Protein AF-A0A968I5N2-F1 (afdb_monomer)

Foldseek 3Di:
DDWCVVPVVVDPPPDTDDDQDDPDDFCQHPVRDHDDPVVQVVVVVVSVVVVCVVVVVCVVVDPDDDGAALVNCCVPPVQVSNPQQSDDPDPCCADCPFPHVVQQQQDDPDPLHGDFAQRYPPHGDDDCPRVVSNVVSNVCCCCPNPVVVVVVVVVVVVVVVVVD

pLDDT: mean 90.41, std 8.71, range [47.88, 97.69]

Secondary structure (DSSP, 8-state):
---TTT-GGGS-TT------------SS-TTSPPP-HHHHHHHHHHHHHHHHHH-GGGTT---------HHHHHHHH--GGG-TTSS--SGGGSGGGSS-GGGTTSB-SSTT-B--STTSTT-SSSSSHHHHHHHHHHHHHHHHSHHHHHHHHHHHHHHHHTT-

Solvent-accessible surface area (backbone atoms only — not comparable to full-atom values): 9916 Å² total; per-residue (Å²): 140,83,48,35,90,84,41,61,85,75,33,62,92,100,55,77,61,82,87,86,84,85,81,90,76,62,64,67,37,96,86,72,51,74,79,47,74,66,54,34,49,56,52,46,49,55,54,46,54,56,47,33,73,80,40,59,82,50,65,92,64,72,91,76,88,85,68,82,46,39,58,53,40,23,73,75,72,64,32,71,67,35,42,79,32,68,53,63,91,44,81,79,43,34,57,64,30,6,64,38,62,89,39,33,78,23,46,50,96,51,88,96,44,69,49,60,44,31,47,23,36,88,39,47,76,94,74,61,58,24,49,52,52,26,50,53,51,51,50,51,40,53,68,72,28,73,64,22,50,50,50,54,49,51,54,50,53,57,63,55,63,76,74,109

Mean predicted aligned error: 7.07 Å

Structure (mmCIF, N/CA/C/O backbone):
data_AF-A0A968I5N2-F1
#
_entry.id   AF-A0A968I5N2-F1
#
loop_
_atom_site.group_PDB
_atom_site.id
_atom_site.type_symbol
_atom_site.label_atom_id
_atom_site.label_alt_id
_atom_site.label_comp_id
_atom_site.label_asym_id
_atom_site.label_entity_id
_atom_site.label_seq_id
_atom_site.pdbx_PDB_ins_code
_atom_site.Cartn_x
_atom_site.Cartn_y
_atom_site.Cartn_z
_atom_site.occupancy
_atom_site.B_iso_or_equiv
_atom_site.auth_seq_id
_atom_site.auth_comp_id
_atom_site.auth_asym_id
_atom_site.auth_atom_id
_atom_site.pdbx_PDB_model_num
ATOM 1 N N . MET A 1 1 ? -10.764 -0.841 -0.919 1.00 81.56 1 MET A N 1
ATOM 2 C CA . MET A 1 1 ? -11.640 -0.680 0.260 1.00 81.56 1 MET A CA 1
ATOM 3 C C . MET A 1 1 ? -13.068 -0.655 -0.255 1.00 81.56 1 MET A C 1
ATOM 5 O O . MET A 1 1 ? -13.357 0.196 -1.087 1.00 81.56 1 MET A O 1
ATOM 9 N N . THR A 1 2 ? -13.914 -1.597 0.160 1.00 88.94 2 THR A N 1
ATOM 10 C CA . THR A 1 2 ? -15.317 -1.699 -0.289 1.00 88.94 2 THR A CA 1
ATOM 11 C C . THR A 1 2 ? -16.234 -1.492 0.910 1.00 88.94 2 THR A C 1
ATOM 13 O O . THR A 1 2 ? -15.939 -1.981 1.993 1.00 88.94 2 THR A O 1
ATOM 16 N N . PHE A 1 3 ? -17.329 -0.753 0.751 1.00 91.12 3 PHE A N 1
ATOM 17 C CA . PHE A 1 3 ? -18.220 -0.418 1.865 1.00 91.12 3 PHE A CA 1
ATOM 18 C C . PHE A 1 3 ? -19.366 -1.424 1.992 1.00 91.12 3 PHE A C 1
ATOM 20 O O . PHE A 1 3 ? -19.955 -1.813 0.985 1.00 91.12 3 PHE A O 1
ATOM 27 N N . THR A 1 4 ? -19.773 -1.743 3.226 1.00 95.62 4 THR A N 1
ATOM 28 C CA . THR A 1 4 ? -20.929 -2.631 3.501 1.00 95.62 4 THR A CA 1
ATOM 29 C C . THR A 1 4 ? -22.248 -2.147 2.904 1.00 95.62 4 THR A C 1
ATOM 31 O O . THR A 1 4 ? -23.172 -2.926 2.703 1.00 95.62 4 THR A O 1
ATOM 34 N N . LYS A 1 5 ? -22.345 -0.851 2.589 1.00 92.00 5 LYS A N 1
ATOM 35 C CA . LYS A 1 5 ? -23.498 -0.285 1.885 1.00 92.00 5 LYS A CA 1
ATOM 36 C C . LYS A 1 5 ? -23.611 -0.773 0.436 1.00 92.00 5 LYS A C 1
ATOM 38 O O . LYS A 1 5 ? -24.722 -0.825 -0.082 1.00 92.00 5 LYS A O 1
ATOM 43 N N . LEU A 1 6 ? -22.480 -1.078 -0.202 1.00 95.00 6 LEU A N 1
ATOM 44 C CA . LEU A 1 6 ? -22.408 -1.603 -1.568 1.00 95.00 6 LEU A CA 1
ATOM 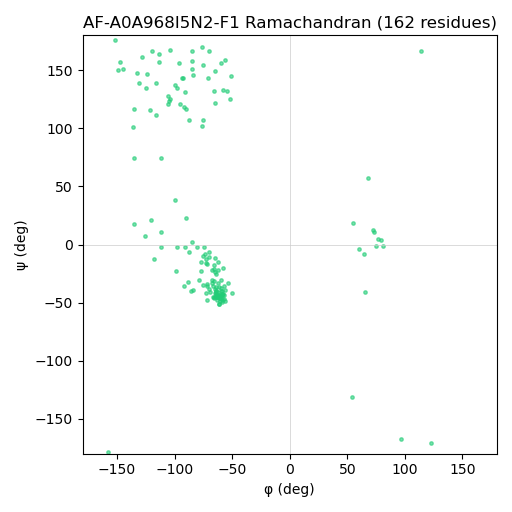45 C C . LEU A 1 6 ? -22.396 -3.133 -1.585 1.00 95.00 6 LEU A C 1
ATOM 47 O O . LEU A 1 6 ? -22.973 -3.729 -2.486 1.00 95.00 6 LEU A O 1
ATOM 51 N N . ASP A 1 7 ? -21.753 -3.748 -0.594 1.00 96.00 7 ASP A N 1
ATOM 52 C CA . ASP A 1 7 ? -21.640 -5.199 -0.471 1.00 96.00 7 ASP A CA 1
ATOM 53 C C . ASP A 1 7 ? -21.895 -5.634 0.977 1.00 96.00 7 ASP A C 1
ATOM 55 O O . ASP A 1 7 ? -21.030 -5.521 1.849 1.00 96.00 7 ASP A O 1
ATOM 59 N N . SER A 1 8 ? -23.107 -6.128 1.238 1.00 96.12 8 SER A N 1
ATOM 60 C CA . SER A 1 8 ? -23.522 -6.568 2.571 1.00 96.12 8 SER A CA 1
ATOM 61 C C . SER A 1 8 ? -22.836 -7.855 3.031 1.00 96.12 8 SER A C 1
ATOM 63 O O . SER A 1 8 ? -22.927 -8.170 4.212 1.00 96.12 8 SER A O 1
ATOM 65 N N . SER A 1 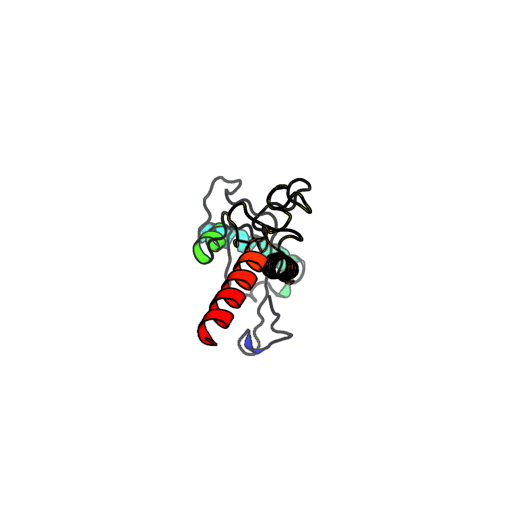9 ? -22.128 -8.580 2.156 1.00 96.25 9 SER A N 1
ATOM 66 C CA . SER A 1 9 ? -21.400 -9.797 2.543 1.00 96.25 9 SER A CA 1
ATOM 67 C C . SER A 1 9 ? -20.143 -9.512 3.374 1.00 96.25 9 SER A C 1
ATOM 69 O O . SER A 1 9 ? -19.621 -10.405 4.039 1.00 96.25 9 SER A O 1
ATOM 71 N N . LEU A 1 10 ? -19.677 -8.258 3.383 1.00 95.69 10 LEU A N 1
ATOM 72 C CA . LEU A 1 10 ? -18.457 -7.837 4.077 1.00 95.69 10 LEU A CA 1
ATOM 73 C C . LEU A 1 10 ? -18.593 -7.788 5.606 1.00 95.69 10 LEU A C 1
ATOM 75 O O . LEU A 1 10 ? -17.587 -7.640 6.300 1.00 95.69 10 LEU A O 1
ATOM 79 N N . ALA A 1 11 ? -19.812 -7.867 6.141 1.00 95.62 11 ALA A N 1
ATOM 80 C CA . ALA A 1 11 ? -20.065 -7.892 7.575 1.00 95.62 11 ALA A CA 1
ATOM 81 C C . ALA A 1 11 ? -21.309 -8.737 7.903 1.00 95.62 11 ALA A C 1
ATOM 83 O O . ALA A 1 11 ? -22.190 -8.892 7.058 1.00 95.62 11 ALA A O 1
ATOM 84 N N . PRO A 1 12 ? -21.428 -9.260 9.137 1.00 95.56 12 PRO A N 1
ATOM 85 C CA . PRO A 1 12 ? -22.663 -9.884 9.602 1.00 95.56 12 PRO A CA 1
ATOM 86 C C . PRO A 1 12 ? -23.877 -8.949 9.499 1.00 95.56 12 PRO A C 1
ATOM 88 O O . PRO A 1 12 ? -23.746 -7.722 9.507 1.00 95.56 12 PRO A O 1
ATOM 91 N N . ALA A 1 13 ? -25.081 -9.526 9.466 1.00 95.56 13 ALA A N 1
ATOM 92 C CA . ALA A 1 13 ? -26.321 -8.755 9.426 1.00 95.56 13 ALA A CA 1
ATOM 93 C C . ALA A 1 13 ? -26.399 -7.741 10.586 1.00 95.56 13 ALA A C 1
ATOM 95 O O . ALA A 1 13 ? -26.147 -8.078 11.742 1.00 95.56 13 ALA A O 1
ATOM 96 N N . GLY A 1 14 ? -26.747 -6.491 10.267 1.00 94.00 14 GLY A N 1
ATOM 97 C CA . GLY A 1 14 ? -26.827 -5.396 11.242 1.00 94.00 14 GLY A CA 1
ATOM 98 C C . GLY A 1 14 ? -25.477 -4.809 11.676 1.00 94.00 14 GLY A C 1
ATOM 99 O O . GLY A 1 14 ? -25.458 -3.949 12.555 1.00 94.00 14 GLY A O 1
ATOM 100 N N . LYS A 1 15 ? -24.356 -5.242 11.082 1.00 95.94 15 LYS A N 1
ATOM 101 C CA . LYS A 1 15 ? -23.013 -4.702 11.335 1.00 95.94 15 LYS A CA 1
ATOM 102 C C . LYS A 1 15 ? -22.462 -3.994 10.098 1.00 95.94 15 LYS A C 1
ATOM 104 O O . LYS A 1 15 ? -22.872 -4.256 8.969 1.00 95.94 15 LYS A O 1
ATOM 109 N N . HIS A 1 16 ? -21.513 -3.091 10.321 1.00 95.31 16 HIS A N 1
ATOM 110 C CA . HIS A 1 16 ? -20.882 -2.303 9.268 1.00 95.31 16 HIS A CA 1
ATOM 111 C C . HIS A 1 16 ? -19.362 -2.334 9.395 1.00 95.31 16 HIS A C 1
ATOM 113 O O . HIS A 1 16 ? -18.820 -2.209 10.489 1.00 95.31 16 HIS A O 1
ATOM 119 N N . LEU A 1 17 ? -18.683 -2.454 8.255 1.00 94.94 17 LEU A N 1
ATOM 120 C CA . LEU A 1 17 ? -17.241 -2.269 8.144 1.00 94.94 17 LEU A CA 1
ATOM 121 C C . LEU A 1 17 ? -16.935 -0.810 7.804 1.00 94.94 17 LEU A C 1
ATOM 123 O O . LEU A 1 17 ? -17.515 -0.255 6.865 1.00 94.94 17 LEU A O 1
ATOM 127 N N . ILE A 1 18 ? -16.006 -0.220 8.550 1.00 93.25 18 ILE A N 1
ATOM 128 C CA . ILE A 1 18 ? -15.516 1.144 8.358 1.00 93.25 18 ILE A CA 1
ATOM 129 C C . ILE A 1 18 ? -13.998 1.076 8.214 1.00 93.25 18 ILE A C 1
ATOM 131 O O . ILE A 1 18 ? -13.328 0.393 8.985 1.00 93.25 18 ILE A O 1
ATOM 135 N N . TYR A 1 19 ? -13.461 1.797 7.232 1.00 94.00 19 TYR A N 1
ATOM 136 C CA . TYR A 1 19 ? -12.023 1.981 7.064 1.00 94.00 19 TYR A CA 1
ATOM 137 C C . TYR A 1 19 ? -11.658 3.396 7.494 1.00 94.00 19 TYR A C 1
ATOM 139 O O . TYR A 1 19 ? -12.167 4.364 6.928 1.00 94.00 19 TYR A O 1
ATOM 147 N N . LEU A 1 20 ? -10.772 3.511 8.479 1.00 94.38 20 LEU A N 1
ATOM 148 C CA . LEU A 1 20 ? -10.149 4.773 8.858 1.00 94.38 20 LEU A CA 1
ATOM 149 C C . LEU A 1 20 ? -8.720 4.765 8.324 1.00 94.38 20 LEU A C 1
ATOM 151 O O . LEU A 1 20 ? -7.965 3.832 8.583 1.00 94.38 20 LEU A O 1
ATOM 155 N N . TRP A 1 21 ? -8.362 5.790 7.554 1.00 92.50 21 TRP A N 1
ATOM 156 C CA . TRP A 1 21 ? -7.039 5.917 6.954 1.00 92.50 21 TRP A CA 1
ATOM 157 C C . TRP A 1 21 ? -6.390 7.218 7.411 1.00 92.50 21 TRP A C 1
ATOM 159 O O . TRP A 1 21 ? -6.873 8.302 7.082 1.00 92.50 21 TRP A O 1
ATOM 169 N N . GLY A 1 22 ? -5.282 7.112 8.141 1.00 92.12 22 GLY A N 1
ATOM 170 C CA . GLY A 1 22 ? -4.411 8.246 8.431 1.00 92.12 22 GLY A CA 1
ATOM 171 C C . GLY A 1 22 ? -3.220 8.266 7.473 1.00 92.12 22 GLY A C 1
ATOM 172 O O . GLY A 1 22 ? -2.611 7.232 7.204 1.00 92.12 22 GLY A O 1
ATOM 173 N N . GLN A 1 23 ? -2.903 9.443 6.936 1.00 87.06 23 GLN A N 1
ATOM 174 C CA . GLN A 1 23 ? -1.711 9.649 6.111 1.00 87.06 23 GLN A CA 1
ATOM 175 C C . GLN A 1 23 ? -0.555 10.200 6.948 1.00 87.06 23 GLN A C 1
ATOM 177 O O . GLN A 1 23 ? -0.775 10.856 7.962 1.00 87.06 23 GLN A O 1
ATOM 182 N N . 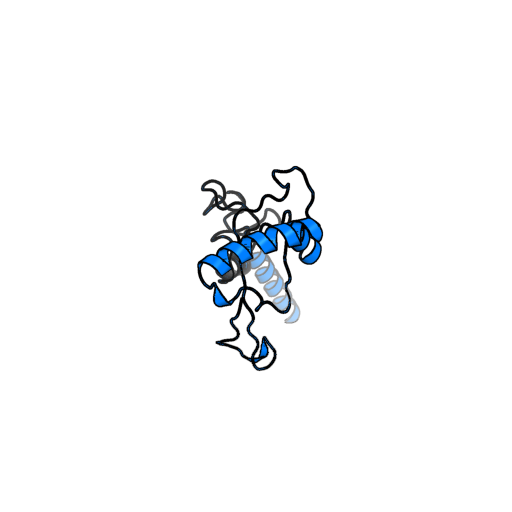TYR A 1 24 ? 0.665 9.965 6.459 1.00 87.19 24 TYR A N 1
ATOM 183 C CA . TYR A 1 24 ? 1.931 10.459 7.013 1.00 87.19 24 TYR A CA 1
ATOM 184 C C . TYR A 1 24 ? 2.319 9.870 8.375 1.00 87.19 24 TYR A C 1
ATOM 186 O O . TYR A 1 24 ? 2.583 10.590 9.335 1.00 87.19 24 TYR A O 1
ATOM 194 N N . TYR A 1 25 ? 2.425 8.541 8.435 1.00 91.38 25 TYR A N 1
ATOM 195 C CA . TYR A 1 25 ? 3.054 7.857 9.564 1.00 91.38 25 TYR A CA 1
ATOM 196 C C . TYR A 1 25 ? 4.522 7.559 9.259 1.00 91.38 25 TYR A C 1
ATOM 198 O O . TYR A 1 25 ? 4.805 6.841 8.296 1.00 91.38 25 TYR A O 1
ATOM 206 N N . PRO A 1 26 ? 5.471 8.071 10.059 1.00 91.19 26 PRO A N 1
ATOM 207 C CA . PRO A 1 26 ? 6.865 7.718 9.882 1.00 91.19 26 PRO A CA 1
ATOM 208 C C . PRO A 1 26 ? 7.089 6.264 10.318 1.00 91.19 26 PRO A C 1
ATOM 210 O O . PRO A 1 26 ? 6.502 5.778 11.289 1.00 91.19 26 PRO A O 1
ATOM 213 N N . PHE A 1 27 ? 7.962 5.556 9.601 1.00 92.62 27 PHE A N 1
ATOM 214 C CA . PHE A 1 27 ? 8.310 4.181 9.963 1.00 92.62 27 PHE A CA 1
ATOM 215 C C . PHE A 1 27 ? 9.008 4.114 11.326 1.00 92.62 27 PHE A C 1
ATOM 217 O O . PHE A 1 27 ? 8.720 3.231 12.126 1.00 92.62 27 PHE A O 1
ATOM 224 N N . VAL A 1 28 ? 9.888 5.080 11.602 1.00 92.50 28 VAL A N 1
ATOM 225 C CA . VAL A 1 28 ? 10.434 5.324 12.940 1.00 92.50 28 VAL A CA 1
ATOM 226 C C . VAL A 1 28 ? 9.540 6.353 13.613 1.00 92.50 28 VAL A C 1
ATOM 228 O O . VAL A 1 28 ? 9.411 7.473 13.118 1.00 92.50 28 VAL A O 1
ATOM 231 N N . ARG A 1 29 ? 8.903 5.979 14.721 1.00 92.38 29 ARG A N 1
ATOM 232 C CA . ARG A 1 29 ? 8.000 6.879 15.438 1.00 92.38 29 ARG A CA 1
ATOM 233 C C . ARG A 1 29 ? 8.770 8.078 15.999 1.00 92.38 29 ARG A C 1
ATOM 235 O O . ARG A 1 29 ? 9.938 7.967 16.363 1.00 92.38 29 ARG A O 1
ATOM 242 N N . SER A 1 30 ? 8.103 9.225 16.107 1.00 90.00 30 SER A N 1
ATOM 243 C CA . SER A 1 30 ? 8.701 10.454 16.654 1.00 90.00 30 SER A CA 1
ATOM 244 C C . SER A 1 30 ? 9.079 10.343 18.135 1.00 90.00 30 SER A C 1
ATOM 246 O O . SER A 1 30 ? 9.957 11.063 18.596 1.00 90.00 30 SER A O 1
ATOM 248 N N . ASP A 1 31 ? 8.441 9.427 18.865 1.00 92.19 31 ASP A N 1
ATOM 249 C CA . ASP A 1 31 ? 8.754 9.081 20.254 1.00 92.19 31 ASP A CA 1
ATOM 250 C C . ASP A 1 31 ? 9.880 8.033 20.379 1.00 92.19 31 ASP A C 1
ATOM 252 O O . ASP A 1 31 ? 10.209 7.610 21.485 1.00 92.19 31 ASP A O 1
ATOM 256 N N . GLY A 1 32 ? 10.469 7.602 19.258 1.00 92.75 32 GLY A N 1
ATOM 257 C CA . GLY A 1 32 ? 11.546 6.613 19.206 1.00 92.75 32 GLY A CA 1
ATOM 258 C C . GLY A 1 32 ? 11.107 5.164 19.435 1.00 92.75 32 GLY A C 1
ATOM 259 O O . GLY A 1 32 ? 11.950 4.270 19.361 1.00 92.75 32 GLY A O 1
ATOM 260 N N . ARG A 1 33 ? 9.817 4.899 19.689 1.00 93.25 33 ARG A N 1
ATOM 261 C CA . ARG A 1 33 ? 9.304 3.533 19.863 1.00 93.25 33 ARG A CA 1
ATOM 262 C C . ARG A 1 33 ? 9.190 2.808 18.522 1.00 93.25 33 ARG A C 1
ATOM 264 O O . ARG A 1 33 ? 9.043 3.419 17.460 1.00 93.25 33 ARG A O 1
ATOM 271 N N . VAL A 1 34 ? 9.249 1.483 18.579 1.00 92.88 34 VAL A N 1
ATOM 272 C CA . VAL A 1 34 ? 8.971 0.614 17.430 1.00 92.88 34 VAL A CA 1
ATOM 273 C C . VAL A 1 34 ? 7.466 0.379 17.352 1.00 92.88 34 VAL A C 1
ATOM 275 O O . VAL A 1 34 ? 6.776 0.438 18.364 1.00 92.88 34 VAL A O 1
ATOM 278 N N . TRP A 1 35 ? 6.957 0.150 16.146 1.00 96.31 35 TRP A N 1
ATOM 279 C CA . TRP A 1 35 ? 5.585 -0.306 15.962 1.00 96.31 35 TRP A CA 1
ATOM 280 C C . TRP A 1 35 ? 5.401 -1.714 16.537 1.00 96.31 35 TRP A C 1
ATOM 282 O O . TRP A 1 35 ? 6.190 -2.615 16.269 1.00 96.31 35 TRP A O 1
ATOM 292 N N . ASP A 1 36 ? 4.346 -1.892 17.308 1.00 94.62 36 ASP A N 1
ATOM 293 C CA . ASP A 1 36 ? 3.928 -3.127 17.960 1.00 94.62 36 ASP A CA 1
ATOM 294 C C . ASP A 1 36 ? 2.424 -3.044 18.268 1.00 94.62 36 ASP A C 1
ATOM 296 O O . ASP A 1 36 ? 1.769 -2.053 17.934 1.00 94.62 36 ASP A O 1
ATOM 300 N N . ALA A 1 37 ? 1.865 -4.077 18.900 1.00 94.06 37 ALA A N 1
ATOM 301 C CA . ALA A 1 37 ? 0.435 -4.132 19.191 1.00 94.06 37 ALA A CA 1
ATOM 302 C C . ALA A 1 37 ? -0.043 -2.960 20.073 1.00 94.06 37 ALA A C 1
ATOM 304 O O . ALA A 1 37 ? -1.125 -2.422 19.844 1.00 94.06 37 ALA A O 1
ATOM 305 N N . ASP A 1 38 ? 0.760 -2.529 21.049 1.00 94.88 38 ASP A N 1
ATOM 306 C CA . ASP A 1 38 ? 0.383 -1.453 21.969 1.00 94.88 38 ASP A CA 1
ATOM 307 C C . ASP A 1 38 ? 0.385 -0.096 21.255 1.00 94.88 38 ASP A C 1
ATOM 309 O O . ASP A 1 38 ? -0.595 0.651 21.308 1.00 94.88 38 ASP A O 1
ATOM 313 N N . THR A 1 39 ? 1.445 0.208 20.506 1.00 95.56 39 THR A N 1
ATOM 314 C CA . THR A 1 39 ? 1.531 1.450 19.723 1.00 95.56 39 THR A CA 1
ATOM 315 C C . THR A 1 39 ? 0.501 1.499 18.589 1.00 95.56 39 THR A C 1
ATOM 317 O O . THR A 1 39 ? -0.009 2.573 18.265 1.00 95.56 39 THR A O 1
ATOM 320 N N . GLU A 1 40 ? 0.132 0.358 18.008 1.00 95.06 40 GLU A N 1
ATOM 321 C CA . GLU A 1 40 ? -0.976 0.237 17.055 1.00 95.06 40 GLU A CA 1
ATOM 322 C C . GLU A 1 40 ? -2.336 0.539 17.693 1.00 95.06 40 GLU A C 1
ATOM 324 O O . GLU A 1 40 ? -3.167 1.234 17.097 1.00 95.06 40 GLU A O 1
ATOM 329 N N . LEU A 1 41 ? -2.578 0.057 18.913 1.00 94.69 41 LEU A N 1
ATOM 330 C CA . LEU A 1 41 ? -3.793 0.377 19.661 1.00 94.69 41 LEU A CA 1
ATOM 331 C C . LEU A 1 41 ? -3.861 1.871 20.000 1.00 94.69 41 LEU A C 1
ATOM 333 O O . LEU A 1 41 ? -4.910 2.490 19.799 1.00 94.69 41 LEU A O 1
ATOM 337 N N . GLU A 1 42 ? -2.749 2.459 20.448 1.00 95.00 42 GLU A N 1
ATOM 338 C CA . GLU A 1 42 ? -2.644 3.892 20.743 1.00 95.00 42 GLU A CA 1
ATOM 339 C C . GLU A 1 42 ? -2.960 4.760 19.514 1.00 95.00 42 GLU A C 1
ATOM 341 O O . GLU A 1 42 ? -3.761 5.693 19.602 1.00 95.00 42 GLU A O 1
ATOM 346 N N . GLU A 1 43 ? -2.356 4.478 18.353 1.00 94.50 43 GLU A N 1
ATOM 347 C CA . GLU A 1 43 ? -2.623 5.259 17.136 1.00 94.50 43 GLU A CA 1
ATOM 348 C C . GLU A 1 43 ? -4.032 5.024 16.584 1.00 94.50 43 GLU A C 1
ATOM 350 O O . GLU A 1 43 ? -4.686 5.974 16.148 1.00 94.50 43 GLU A O 1
ATOM 355 N N . GLY A 1 44 ? -4.534 3.786 16.644 1.00 94.88 44 GLY A N 1
ATOM 356 C CA . GLY A 1 44 ? -5.910 3.471 16.262 1.00 94.88 44 GLY A CA 1
ATOM 357 C C . GLY A 1 44 ? -6.925 4.268 17.084 1.00 94.88 44 GLY A C 1
ATOM 358 O O . GLY A 1 44 ? -7.855 4.849 16.525 1.00 94.88 44 GLY A O 1
ATOM 359 N N . ALA A 1 45 ? -6.700 4.394 18.397 1.00 95.25 45 ALA A N 1
ATOM 360 C CA . ALA A 1 45 ? -7.538 5.212 19.270 1.00 95.25 45 ALA A CA 1
ATOM 361 C C . ALA A 1 45 ? -7.534 6.699 18.868 1.00 95.25 45 ALA A C 1
ATOM 363 O O . ALA A 1 45 ? -8.579 7.345 18.907 1.00 95.25 45 ALA A O 1
ATOM 364 N N . LYS A 1 46 ? -6.403 7.251 18.405 1.00 95.12 46 LYS A N 1
ATOM 365 C CA . LYS A 1 46 ? -6.355 8.641 17.909 1.00 95.12 46 LYS A CA 1
ATOM 366 C C . LYS A 1 46 ? -7.213 8.837 16.658 1.00 95.12 46 LYS A C 1
ATOM 368 O O . LYS A 1 46 ? -7.910 9.846 16.556 1.00 95.12 46 LYS A O 1
ATOM 373 N N . LEU A 1 47 ? -7.186 7.887 15.719 1.00 95.88 47 LEU A N 1
ATOM 374 C CA . LEU A 1 47 ? -8.040 7.928 14.523 1.00 95.88 47 LEU A CA 1
ATOM 375 C C . LEU A 1 47 ? -9.526 7.804 14.885 1.00 95.88 47 LEU A C 1
ATOM 377 O O . LEU A 1 47 ? -10.363 8.504 14.314 1.00 95.88 47 LEU A O 1
ATOM 381 N N . GLU A 1 48 ? -9.858 6.965 15.864 1.00 96.00 48 GLU A N 1
ATOM 382 C CA . GLU A 1 48 ? -11.220 6.845 16.388 1.00 96.00 48 GLU A CA 1
ATOM 383 C C . GLU A 1 48 ? -11.709 8.132 17.057 1.00 96.00 48 GLU A C 1
ATOM 385 O O . GLU A 1 48 ? -12.844 8.534 16.832 1.00 96.00 48 GLU A O 1
ATOM 390 N N . GLU A 1 49 ? -10.868 8.839 17.814 1.00 97.00 49 GLU A N 1
ATOM 391 C CA . GLU A 1 49 ? -11.254 10.133 18.392 1.00 97.00 49 GLU A CA 1
ATOM 392 C C . GLU A 1 49 ? -11.571 11.184 17.315 1.00 97.00 49 GLU A C 1
ATOM 394 O O . GLU A 1 49 ? -12.485 11.998 17.483 1.00 97.00 49 GLU A O 1
ATOM 399 N N . VAL A 1 50 ? -10.886 11.137 16.166 1.00 96.38 50 VAL A N 1
ATOM 400 C CA . VAL A 1 50 ? -11.266 11.948 14.998 1.00 96.38 50 VAL A CA 1
ATOM 401 C C . VAL A 1 50 ? -12.622 11.500 14.452 1.00 96.38 50 VAL A C 1
ATOM 403 O O . VAL A 1 50 ? -13.476 12.353 14.211 1.00 96.38 50 VAL A O 1
ATOM 406 N N . LEU A 1 51 ? -12.866 10.193 14.308 1.00 96.44 51 LEU A N 1
ATOM 407 C CA . LEU A 1 51 ? -14.174 9.667 13.902 1.00 96.44 51 LEU A CA 1
ATOM 408 C C . LEU A 1 51 ? -15.287 10.150 14.844 1.00 96.44 51 LEU A C 1
ATOM 410 O O . LEU A 1 51 ? -16.294 10.670 14.370 1.00 96.44 51 LEU A O 1
ATOM 414 N N . TYR A 1 52 ? -15.108 10.041 16.162 1.00 97.62 52 TYR A N 1
ATOM 415 C CA . TYR A 1 52 ? -16.120 10.418 17.153 1.00 97.62 52 TYR A CA 1
ATOM 416 C C . TYR A 1 52 ? -16.444 11.911 17.144 1.00 97.62 52 TYR A C 1
ATOM 418 O O . TYR A 1 52 ? -17.553 12.293 17.508 1.00 97.62 52 TYR A O 1
ATOM 426 N N . ARG A 1 53 ? -15.522 12.766 16.689 1.00 97.69 53 ARG A N 1
ATOM 427 C CA . ARG A 1 53 ? -15.809 14.192 16.487 1.00 97.69 53 ARG A CA 1
ATOM 428 C C . ARG A 1 53 ? -16.875 14.421 15.413 1.00 97.69 53 ARG A C 1
ATOM 430 O O . ARG A 1 53 ? -17.680 15.335 15.554 1.00 97.69 53 ARG A O 1
ATOM 437 N N . TYR A 1 54 ? -16.875 13.608 14.357 1.00 97.25 54 TYR A N 1
ATOM 438 C CA . TYR A 1 54 ? -17.800 13.739 13.224 1.00 97.25 54 TYR A CA 1
ATOM 439 C C . TYR A 1 54 ? -19.001 12.788 13.305 1.00 97.25 54 TYR A C 1
ATOM 441 O O . TYR A 1 54 ? -20.046 13.076 12.728 1.00 97.25 54 TYR A O 1
ATOM 449 N N . ALA A 1 55 ? -18.876 11.684 14.040 1.00 96.75 55 ALA A N 1
ATOM 450 C CA . ALA A 1 55 ? -19.933 10.708 14.284 1.00 96.75 55 ALA A CA 1
ATOM 451 C C . ALA A 1 55 ? -19.961 10.305 15.774 1.00 96.75 55 ALA A C 1
ATOM 453 O O . ALA A 1 55 ? -19.524 9.208 16.130 1.00 96.75 55 ALA A O 1
ATOM 454 N N . PRO A 1 56 ? -20.462 11.172 16.677 1.00 96.88 56 PRO A N 1
ATOM 455 C CA . PRO A 1 56 ? -20.406 10.938 18.125 1.00 96.88 56 PRO A CA 1
ATOM 456 C C . PRO A 1 56 ? -21.126 9.666 18.581 1.00 96.88 56 PRO A C 1
ATOM 458 O O . PRO A 1 56 ? -20.710 9.018 19.539 1.00 96.88 56 PRO A O 1
ATOM 461 N N . ASN A 1 57 ? -22.179 9.275 17.860 1.00 95.69 57 ASN A N 1
ATOM 462 C CA . ASN A 1 57 ? -22.941 8.049 18.090 1.00 95.69 57 ASN A CA 1
ATOM 463 C C . ASN A 1 57 ? -22.127 6.763 17.856 1.00 95.69 57 ASN A C 1
ATOM 465 O O . ASN A 1 57 ? -22.594 5.687 18.211 1.00 95.69 57 ASN A O 1
ATOM 469 N N . MET A 1 58 ? -20.933 6.857 17.262 1.00 95.75 58 MET A N 1
ATOM 470 C CA . MET A 1 58 ? -20.030 5.716 17.100 1.00 95.75 58 MET A CA 1
ATOM 471 C C . MET A 1 58 ? -19.291 5.355 18.393 1.00 95.75 58 MET A C 1
ATOM 473 O O . MET A 1 58 ? -18.717 4.268 18.481 1.00 95.75 58 MET A O 1
ATOM 477 N N . ARG A 1 59 ? -19.286 6.232 19.407 1.00 95.81 59 ARG A N 1
ATOM 478 C CA . ARG A 1 59 ? -18.620 5.940 20.679 1.00 95.81 59 ARG A CA 1
ATOM 479 C C . ARG A 1 59 ? -19.319 4.762 21.366 1.00 95.81 59 ARG A C 1
ATOM 481 O O . ARG A 1 59 ? -20.516 4.809 21.624 1.00 95.81 59 ARG A O 1
ATOM 488 N N . GLY A 1 60 ? -18.561 3.701 21.642 1.00 93.69 60 GLY A N 1
ATOM 489 C CA . GLY A 1 60 ? -19.091 2.449 22.197 1.00 93.69 60 GLY A CA 1
ATOM 490 C C . GLY A 1 60 ? -19.777 1.527 21.180 1.00 93.69 60 GLY A C 1
ATOM 491 O O . GLY A 1 60 ? -20.281 0.482 21.575 1.00 93.69 60 GLY A O 1
ATOM 492 N N . ALA A 1 61 ? -19.784 1.875 19.887 1.00 94.88 61 ALA A N 1
ATOM 493 C CA . ALA A 1 61 ? -20.402 1.073 18.825 1.00 94.88 61 ALA A CA 1
ATOM 494 C C . ALA A 1 61 ? -19.403 0.191 18.045 1.00 94.88 61 ALA A C 1
ATOM 496 O O . ALA A 1 61 ? -19.804 -0.531 17.134 1.00 94.88 61 ALA A O 1
ATOM 497 N N . ILE A 1 62 ? -18.104 0.267 18.358 1.00 94.56 62 ILE A N 1
ATOM 498 C CA . ILE A 1 62 ? -17.052 -0.515 17.695 1.00 94.56 62 ILE A CA 1
ATOM 499 C C . ILE A 1 62 ? -16.901 -1.863 18.409 1.00 94.56 62 ILE A C 1
ATOM 501 O O . ILE A 1 62 ? -16.349 -1.918 19.505 1.00 94.56 62 ILE A O 1
ATOM 505 N N . ASP A 1 63 ? -17.365 -2.947 17.781 1.00 94.56 63 ASP A N 1
ATOM 506 C CA . ASP A 1 63 ? -17.256 -4.304 18.344 1.00 94.56 63 ASP A CA 1
ATOM 507 C C . ASP A 1 63 ? -15.836 -4.884 18.237 1.00 94.56 63 ASP A C 1
ATOM 509 O O . ASP A 1 63 ? -15.397 -5.646 19.095 1.00 94.56 63 ASP A O 1
ATOM 513 N N . ALA A 1 64 ? -15.128 -4.562 17.153 1.00 93.44 64 ALA A N 1
ATOM 514 C CA . ALA A 1 64 ? -13.805 -5.090 16.851 1.00 93.44 64 ALA A CA 1
ATOM 515 C C . ALA A 1 64 ? -12.984 -4.067 16.065 1.00 93.44 64 ALA A C 1
ATOM 517 O O . ALA A 1 64 ? -13.525 -3.282 15.284 1.00 93.44 64 ALA A O 1
ATOM 518 N N . ARG A 1 65 ? -11.663 -4.112 16.254 1.00 92.50 65 ARG A N 1
ATOM 519 C CA . ARG A 1 65 ? -10.699 -3.260 15.557 1.00 92.50 65 ARG A CA 1
ATOM 520 C C . ARG A 1 65 ? -9.539 -4.085 15.019 1.00 92.50 65 ARG A C 1
ATOM 522 O O . ARG A 1 65 ? -9.121 -5.057 15.643 1.00 92.50 65 ARG A O 1
ATOM 529 N N . PHE A 1 66 ? -9.006 -3.647 13.889 1.00 93.06 66 PHE A N 1
ATOM 530 C CA . PHE A 1 66 ? -7.726 -4.092 13.361 1.00 93.06 66 PHE A CA 1
ATOM 531 C C . PHE A 1 66 ? -6.970 -2.847 12.897 1.00 93.06 66 PHE A C 1
ATOM 533 O O . PHE A 1 66 ? -7.436 -2.145 11.997 1.00 93.06 66 PHE A O 1
ATOM 540 N N . THR A 1 67 ? -5.836 -2.564 13.534 1.00 94.81 67 THR A N 1
ATOM 541 C CA . THR A 1 67 ? -4.941 -1.480 13.127 1.00 94.81 67 THR A CA 1
ATOM 542 C C . THR A 1 67 ? -3.798 -2.072 12.317 1.0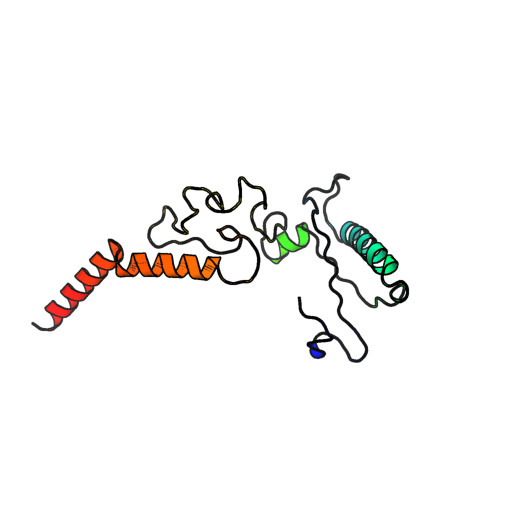0 94.81 67 THR A C 1
ATOM 544 O O . THR A 1 67 ? -3.249 -3.104 12.682 1.00 94.81 67 THR A O 1
ATOM 547 N N . GLN A 1 68 ? -3.435 -1.409 11.224 1.00 93.94 68 GLN A N 1
ATOM 548 C CA . GLN A 1 68 ? -2.305 -1.785 10.385 1.00 93.94 68 GLN A CA 1
ATOM 549 C C . GLN A 1 68 ? -1.252 -0.673 10.424 1.00 93.94 68 GLN A C 1
ATOM 551 O O . GLN A 1 68 ? -1.487 0.420 9.909 1.00 93.94 68 GLN A O 1
ATOM 556 N N . SER A 1 69 ? -0.100 -0.950 11.041 1.00 95.50 69 SER A N 1
ATOM 557 C CA . SER A 1 69 ? 1.043 -0.031 11.087 1.00 95.50 69 SER A CA 1
ATOM 558 C C . SER A 1 69 ? 1.939 -0.134 9.842 1.00 95.50 69 SER A C 1
ATOM 560 O O . SER A 1 69 ? 1.876 -1.118 9.098 1.00 95.50 69 SER A O 1
ATOM 562 N N . PRO A 1 70 ? 2.858 0.830 9.625 1.00 95.31 70 PRO A N 1
ATOM 563 C CA . PRO A 1 70 ? 3.916 0.693 8.624 1.00 95.31 70 PRO A CA 1
ATOM 564 C C . PRO A 1 70 ? 4.757 -0.588 8.772 1.00 95.31 70 PRO A C 1
ATOM 566 O O . PRO A 1 70 ? 5.197 -1.151 7.767 1.00 95.31 70 PRO A O 1
ATOM 569 N N . LEU A 1 71 ? 4.972 -1.071 10.004 1.00 95.50 71 LEU A N 1
ATOM 570 C CA . LEU A 1 71 ? 5.687 -2.325 10.251 1.00 95.50 71 LEU A CA 1
ATOM 571 C C . LEU A 1 71 ? 4.844 -3.550 9.874 1.00 95.50 71 LEU A C 1
ATOM 573 O O . LEU A 1 71 ? 5.377 -4.457 9.235 1.00 95.50 71 LEU A O 1
ATOM 577 N N . ASP A 1 72 ? 3.546 -3.558 10.197 1.00 94.75 72 ASP A N 1
ATOM 578 C CA . ASP A 1 72 ? 2.616 -4.618 9.775 1.00 94.75 72 ASP A CA 1
ATOM 579 C C . ASP A 1 72 ? 2.596 -4.755 8.247 1.00 94.75 72 ASP A C 1
ATOM 581 O O . ASP A 1 72 ? 2.770 -5.849 7.706 1.00 94.75 72 ASP A O 1
ATOM 585 N N . ILE A 1 73 ? 2.488 -3.626 7.537 1.00 94.94 73 ILE A N 1
ATOM 586 C CA . ILE A 1 73 ? 2.515 -3.585 6.070 1.00 94.94 73 ILE A CA 1
ATOM 587 C C . ILE A 1 73 ? 3.825 -4.182 5.533 1.00 94.94 73 ILE A C 1
ATOM 589 O O . ILE A 1 73 ? 3.802 -5.024 4.629 1.00 94.94 73 ILE A O 1
ATOM 593 N N . GLN A 1 74 ? 4.970 -3.780 6.093 1.00 95.56 74 GLN A N 1
ATOM 594 C CA . GLN A 1 74 ? 6.266 -4.312 5.675 1.00 95.56 74 GLN A CA 1
ATOM 595 C C . GLN A 1 74 ? 6.360 -5.824 5.890 1.00 95.56 74 GLN A C 1
ATOM 597 O O . GLN A 1 74 ? 6.790 -6.540 4.987 1.00 95.56 74 GLN A O 1
ATOM 602 N N . ASN A 1 75 ? 5.948 -6.314 7.056 1.00 95.38 75 ASN A N 1
ATOM 603 C CA . ASN A 1 75 ? 6.093 -7.721 7.414 1.00 95.38 75 ASN A CA 1
ATOM 604 C C . ASN A 1 75 ? 5.131 -8.628 6.638 1.00 95.38 75 ASN A C 1
ATOM 606 O O . ASN A 1 75 ? 5.496 -9.749 6.291 1.00 95.38 75 ASN A O 1
ATOM 610 N N . AR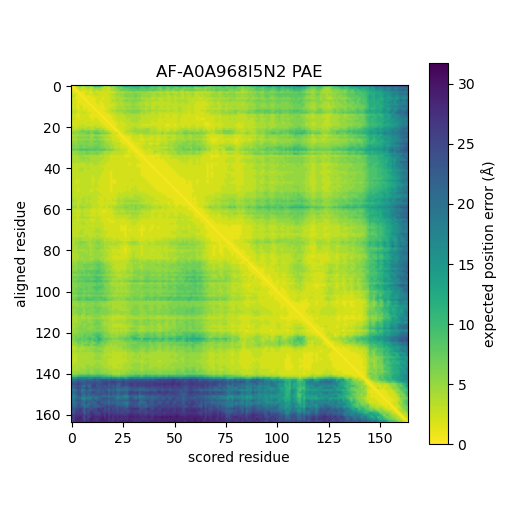G A 1 76 ? 3.910 -8.162 6.348 1.00 94.19 76 ARG A N 1
ATOM 611 C CA . ARG A 1 76 ? 2.878 -8.993 5.709 1.00 94.19 76 ARG A CA 1
ATOM 612 C C . ARG A 1 76 ? 2.990 -9.056 4.200 1.00 94.19 76 ARG A C 1
ATOM 614 O O . ARG A 1 76 ? 2.727 -10.108 3.626 1.00 94.19 76 ARG A O 1
ATOM 621 N N . ILE A 1 77 ? 3.322 -7.938 3.558 1.00 93.50 77 ILE A N 1
ATOM 622 C CA . ILE A 1 77 ? 3.315 -7.842 2.090 1.00 93.50 77 ILE A CA 1
ATOM 623 C C . ILE A 1 77 ? 4.641 -7.351 1.502 1.00 93.50 77 ILE A C 1
ATOM 625 O O . ILE A 1 77 ? 4.727 -7.116 0.301 1.00 93.50 77 ILE A O 1
ATOM 629 N N . GLY A 1 78 ? 5.688 -7.213 2.320 1.00 93.56 78 GLY A N 1
ATOM 630 C CA . GLY A 1 78 ? 7.039 -6.906 1.845 1.00 93.56 78 GLY A CA 1
ATOM 631 C C . GLY A 1 78 ? 7.236 -5.465 1.374 1.00 93.56 78 GLY A C 1
ATOM 632 O O . GLY A 1 78 ? 8.263 -5.153 0.772 1.00 93.56 78 GLY A O 1
ATOM 633 N N . LEU A 1 79 ? 6.282 -4.565 1.633 1.00 92.94 79 LEU A N 1
ATOM 634 C CA . LEU A 1 79 ? 6.433 -3.156 1.279 1.00 92.94 79 LEU A CA 1
ATOM 635 C C . LEU A 1 79 ? 7.379 -2.477 2.261 1.00 92.94 79 LEU A C 1
ATOM 637 O O . LEU A 1 79 ? 7.031 -2.208 3.412 1.00 92.94 79 LEU A O 1
ATOM 641 N N . ARG A 1 80 ? 8.589 -2.183 1.788 1.00 92.25 80 ARG A N 1
ATOM 642 C CA . ARG A 1 80 ? 9.629 -1.550 2.593 1.00 92.25 80 ARG A CA 1
ATOM 643 C C . ARG A 1 80 ? 9.094 -0.283 3.267 1.00 92.25 80 ARG A C 1
ATOM 645 O O . ARG A 1 80 ? 8.583 0.621 2.609 1.00 92.25 80 ARG A O 1
ATOM 652 N N . GLN A 1 81 ? 9.232 -0.235 4.586 1.00 93.44 81 GLN A N 1
ATOM 653 C CA . GLN A 1 81 ? 8.771 0.842 5.458 1.00 93.44 81 GLN A CA 1
ATOM 654 C C . GLN A 1 81 ? 7.274 1.185 5.347 1.00 93.44 81 GLN A C 1
ATOM 656 O O . GLN A 1 81 ? 6.860 2.265 5.759 1.00 93.44 81 GLN A O 1
ATOM 661 N N . GLY A 1 82 ? 6.458 0.284 4.799 1.00 93.25 82 GLY A N 1
ATOM 662 C CA . GLY A 1 82 ? 5.017 0.472 4.666 1.00 93.25 82 GLY A CA 1
ATOM 663 C C . GLY A 1 82 ? 4.586 1.489 3.604 1.00 93.25 82 GLY A C 1
ATOM 664 O O . GLY A 1 82 ? 3.419 1.874 3.579 1.00 93.25 82 GLY A O 1
ATOM 665 N N . ASN A 1 83 ? 5.486 1.937 2.718 1.00 91.88 83 ASN A N 1
ATOM 666 C CA . ASN A 1 83 ? 5.135 2.926 1.699 1.00 91.88 83 ASN A CA 1
ATOM 667 C C . ASN A 1 83 ? 4.334 2.281 0.552 1.00 91.88 83 ASN A C 1
ATOM 669 O O . ASN A 1 83 ? 4.894 1.659 -0.352 1.00 91.88 83 ASN A O 1
ATOM 673 N N . VAL A 1 84 ? 3.013 2.484 0.558 1.00 91.00 84 VAL A N 1
ATOM 674 C CA . VAL A 1 84 ? 2.084 1.980 -0.475 1.00 91.00 84 VAL A CA 1
ATOM 675 C C . VAL A 1 84 ? 2.289 2.604 -1.856 1.00 91.00 84 VAL A C 1
ATOM 677 O O . VAL A 1 84 ? 1.860 2.038 -2.859 1.00 91.00 84 VAL A O 1
ATOM 680 N N . MET A 1 85 ? 2.974 3.744 -1.927 1.00 91.50 85 MET A N 1
ATOM 681 C CA . MET A 1 85 ? 3.377 4.363 -3.187 1.00 91.50 85 MET A CA 1
ATOM 682 C C . MET A 1 85 ? 4.730 3.823 -3.673 1.00 91.50 85 MET A C 1
ATOM 684 O O . MET A 1 85 ? 5.124 4.122 -4.793 1.00 91.50 85 MET A O 1
ATOM 688 N N . HIS A 1 86 ? 5.428 2.999 -2.882 1.00 90.88 86 HIS A N 1
ATOM 689 C CA . HIS A 1 86 ? 6.799 2.491 -3.059 1.00 90.88 86 HIS A CA 1
ATOM 690 C C . HIS A 1 86 ? 7.908 3.555 -2.992 1.00 90.88 86 HIS A C 1
ATOM 692 O O . HIS A 1 86 ? 8.956 3.298 -2.408 1.00 90.88 86 HIS A O 1
ATOM 698 N N . LEU A 1 87 ? 7.686 4.729 -3.584 1.00 90.31 87 LEU A N 1
ATOM 699 C CA . LEU A 1 87 ? 8.566 5.901 -3.536 1.00 90.31 87 LEU A CA 1
ATOM 700 C C . LEU A 1 87 ? 7.763 7.125 -3.097 1.00 90.31 87 LEU A C 1
ATOM 702 O O . LEU A 1 87 ? 6.532 7.129 -3.224 1.00 90.31 87 LEU A O 1
ATOM 706 N N . GLU A 1 88 ? 8.455 8.159 -2.634 1.00 89.25 88 GLU A N 1
ATOM 707 C CA . GLU A 1 88 ? 7.848 9.408 -2.181 1.00 89.25 88 GLU A CA 1
ATOM 708 C C . GLU A 1 88 ? 7.051 10.080 -3.306 1.00 89.25 88 GLU A C 1
ATOM 710 O O . GLU A 1 88 ? 7.279 9.840 -4.496 1.00 89.25 88 GLU A O 1
ATOM 715 N N . MET A 1 89 ? 6.086 10.916 -2.932 1.00 88.69 89 MET A N 1
ATOM 716 C CA . MET A 1 89 ? 5.307 11.726 -3.873 1.00 88.69 89 MET A CA 1
ATOM 717 C C . MET A 1 89 ? 5.839 13.167 -3.918 1.00 88.69 89 MET A C 1
ATOM 719 O O . MET A 1 89 ? 5.072 14.125 -3.988 1.00 88.69 89 MET A O 1
ATOM 723 N N . SER A 1 90 ? 7.163 13.318 -3.847 1.00 90.88 90 SER A N 1
ATOM 724 C CA . SER A 1 90 ? 7.864 14.589 -4.014 1.00 90.88 90 SER A CA 1
ATOM 725 C C . SER A 1 90 ? 8.121 14.876 -5.496 1.00 90.88 90 SER A C 1
ATOM 727 O O . SER A 1 90 ? 8.143 13.968 -6.328 1.00 90.88 90 SER A O 1
ATOM 729 N N . LEU A 1 91 ? 8.326 16.147 -5.854 1.00 89.56 91 LEU A N 1
ATOM 730 C CA . LEU A 1 91 ? 8.516 16.554 -7.254 1.00 89.56 91 LEU A CA 1
ATOM 731 C C . LEU A 1 91 ? 9.696 15.838 -7.930 1.00 89.56 91 LEU A C 1
ATOM 733 O O . LEU A 1 91 ? 9.608 15.497 -9.107 1.00 89.56 91 LEU A O 1
ATOM 737 N N . ASP A 1 92 ? 10.763 15.572 -7.181 1.00 91.62 92 ASP A N 1
ATOM 738 C CA . ASP A 1 92 ? 11.960 14.855 -7.623 1.00 91.62 92 ASP A CA 1
ATOM 739 C C . ASP A 1 92 ? 11.767 13.331 -7.746 1.00 91.62 92 ASP A C 1
ATOM 741 O O . ASP A 1 92 ? 12.614 12.660 -8.327 1.00 91.62 92 ASP A O 1
ATOM 745 N N . GLN A 1 93 ? 10.643 12.783 -7.269 1.00 91.75 93 GLN A N 1
ATOM 746 C CA . GLN A 1 93 ? 10.281 11.360 -7.377 1.00 91.75 93 GLN A CA 1
ATOM 747 C C . GLN A 1 93 ? 8.964 11.139 -8.140 1.00 91.75 93 GLN A C 1
ATOM 749 O O . GLN A 1 93 ? 8.315 10.093 -8.021 1.00 91.75 93 GLN A O 1
ATOM 754 N N . MET A 1 94 ? 8.558 12.111 -8.956 1.00 91.69 94 MET A N 1
ATOM 755 C CA . MET A 1 94 ? 7.337 12.063 -9.759 1.00 91.69 94 MET A CA 1
ATOM 756 C C . MET A 1 94 ? 7.621 12.160 -11.261 1.00 91.69 94 MET A C 1
ATOM 758 O O . MET A 1 94 ? 8.712 12.503 -11.709 1.00 91.69 94 MET A O 1
ATOM 762 N N . PHE A 1 95 ? 6.601 11.847 -12.064 1.00 90.50 95 PHE A N 1
ATOM 763 C CA . PHE A 1 95 ? 6.664 11.926 -13.526 1.00 90.50 95 PHE A CA 1
ATOM 764 C C . PHE A 1 95 ? 7.836 11.129 -14.116 1.00 90.50 95 PHE A C 1
ATOM 766 O O . PHE A 1 95 ? 8.024 9.963 -13.774 1.00 90.50 95 PHE A O 1
ATOM 773 N N . THR A 1 96 ? 8.610 11.746 -15.005 1.00 91.12 96 THR A N 1
ATOM 774 C CA . THR A 1 96 ? 9.77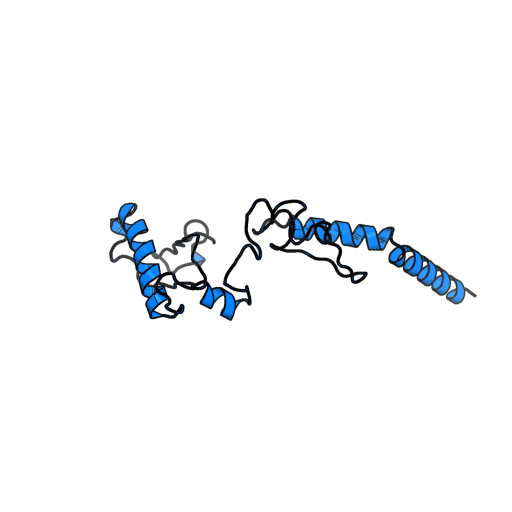7 11.151 -15.661 1.00 91.12 96 THR A CA 1
ATOM 775 C C . THR A 1 96 ? 10.954 10.944 -14.711 1.00 91.12 96 THR A C 1
ATOM 777 O O . THR A 1 96 ? 11.943 10.347 -15.110 1.00 91.12 96 THR A O 1
ATOM 780 N N . LEU A 1 97 ? 10.878 11.423 -13.467 1.00 93.44 97 LEU A N 1
ATOM 781 C CA . LEU A 1 97 ? 11.896 11.186 -12.444 1.00 93.44 97 LEU A CA 1
ATOM 782 C C . LEU A 1 97 ? 11.596 9.924 -11.614 1.00 93.44 97 LEU A C 1
ATOM 784 O O . LEU A 1 97 ? 12.390 9.547 -10.762 1.00 93.44 97 LEU A O 1
ATOM 788 N N . ARG A 1 98 ? 10.472 9.237 -11.880 1.00 94.00 98 ARG A N 1
ATOM 789 C CA . ARG A 1 98 ? 10.026 8.042 -11.150 1.00 94.00 98 ARG A CA 1
ATOM 790 C C . ARG A 1 98 ? 10.250 6.749 -11.961 1.00 94.00 98 ARG A C 1
ATOM 792 O O . ARG A 1 98 ? 9.665 6.629 -13.040 1.00 94.00 98 ARG A O 1
ATOM 799 N N . PRO A 1 99 ? 10.979 5.732 -11.455 1.00 92.88 99 PRO A N 1
ATOM 800 C CA . PRO A 1 99 ? 11.697 5.690 -10.172 1.00 92.88 99 PRO A CA 1
ATOM 801 C C . PRO A 1 99 ? 13.045 6.420 -10.194 1.00 92.88 99 PRO A C 1
ATOM 803 O O . PRO A 1 99 ? 13.493 6.916 -9.170 1.00 92.88 99 PRO A O 1
ATOM 806 N N . LEU A 1 100 ? 13.680 6.435 -11.362 1.00 93.19 100 LEU A N 1
ATOM 807 C CA . LEU A 1 100 ? 14.889 7.168 -11.710 1.00 93.19 100 LEU A CA 1
ATOM 808 C C . LEU A 1 100 ? 14.727 7.596 -13.175 1.00 93.19 100 LEU A C 1
ATOM 810 O O . LEU A 1 100 ? 14.056 6.869 -13.924 1.00 93.19 100 LEU A O 1
ATOM 814 N N . PRO A 1 101 ? 15.330 8.710 -13.621 1.00 92.75 101 PRO A N 1
ATOM 815 C CA . PRO A 1 101 ? 15.241 9.155 -15.012 1.00 92.75 101 PRO A CA 1
ATOM 816 C C . PRO A 1 101 ? 15.569 8.056 -16.032 1.00 92.75 101 PRO A C 1
ATOM 818 O O . PRO A 1 101 ? 14.833 7.872 -17.003 1.00 92.75 101 PRO A O 1
ATOM 821 N N . GLU A 1 102 ? 16.602 7.257 -15.764 1.00 92.94 102 GLU A N 1
ATOM 822 C CA . GLU A 1 102 ? 17.101 6.174 -16.621 1.00 92.94 102 GLU A CA 1
ATOM 823 C C . GLU A 1 102 ? 16.122 4.996 -16.739 1.00 92.94 102 GLU A C 1
ATOM 825 O O . GLU A 1 102 ? 16.178 4.229 -17.698 1.00 92.94 102 GLU A O 1
ATOM 830 N N . LEU A 1 103 ? 15.218 4.850 -15.768 1.00 94.06 103 LEU A N 1
ATOM 831 C CA . LEU A 1 103 ? 14.263 3.743 -15.648 1.00 94.06 103 LEU A CA 1
ATOM 832 C C . LEU A 1 103 ? 12.806 4.185 -15.865 1.00 94.06 103 LEU A C 1
ATOM 834 O O . LEU A 1 103 ? 11.884 3.368 -15.835 1.00 94.06 103 LEU A O 1
ATOM 838 N N . SER A 1 104 ? 12.586 5.480 -16.089 1.00 92.94 104 SER A N 1
ATOM 839 C CA . SER A 1 104 ? 11.261 6.101 -16.198 1.00 92.94 104 SER A CA 1
ATOM 840 C C . SER A 1 104 ? 10.458 5.638 -17.417 1.00 92.94 104 SER A C 1
ATOM 842 O O . SER A 1 104 ? 9.229 5.692 -17.422 1.00 92.94 104 SER A O 1
ATOM 844 N N . ALA A 1 105 ? 11.147 5.112 -18.432 1.00 93.75 105 ALA A N 1
ATOM 845 C CA . ALA A 1 105 ? 10.562 4.558 -19.649 1.00 93.75 105 ALA A CA 1
ATOM 846 C C . ALA A 1 105 ? 10.258 3.049 -19.549 1.00 93.75 105 ALA A C 1
ATOM 848 O O . ALA A 1 105 ? 10.204 2.370 -20.575 1.00 93.75 105 ALA A O 1
ATOM 849 N N . TYR A 1 106 ? 10.088 2.514 -18.333 1.00 95.25 106 TYR A N 1
ATOM 850 C CA . TYR A 1 106 ? 9.733 1.118 -18.022 1.00 95.25 106 TYR A CA 1
ATOM 851 C C . TYR A 1 106 ? 10.769 0.052 -18.413 1.00 95.25 106 TYR A C 1
ATOM 853 O O . TYR A 1 106 ? 10.611 -1.105 -18.036 1.00 95.25 106 TYR A O 1
ATOM 861 N N . ARG A 1 107 ? 11.831 0.395 -19.146 1.00 94.75 107 ARG A N 1
ATOM 862 C CA . ARG A 1 107 ? 12.921 -0.527 -19.497 1.00 94.75 107 ARG A CA 1
ATOM 863 C C . ARG A 1 107 ? 13.945 -0.603 -18.375 1.00 94.75 107 ARG A C 1
ATOM 865 O O . ARG A 1 107 ? 14.231 0.398 -17.724 1.00 94.75 107 ARG A O 1
ATOM 872 N N . THR A 1 108 ? 14.528 -1.782 -18.190 1.00 95.38 108 THR A N 1
ATOM 873 C CA . THR A 1 108 ? 15.710 -1.956 -17.339 1.00 95.38 108 THR A CA 1
ATOM 874 C C . THR A 1 108 ? 16.973 -2.115 -18.191 1.00 95.38 108 THR A C 1
ATOM 876 O O . THR A 1 108 ? 16.873 -2.372 -19.393 1.00 95.38 108 THR A O 1
ATOM 879 N N . PRO A 1 109 ? 18.173 -2.030 -17.586 1.00 93.88 109 PRO A N 1
ATOM 880 C CA . PRO A 1 109 ? 19.420 -2.386 -18.262 1.00 93.88 109 PRO A CA 1
ATOM 881 C C . PRO A 1 109 ? 19.502 -3.860 -18.686 1.00 93.88 109 PRO A C 1
ATOM 883 O O . PRO A 1 109 ? 20.370 -4.212 -19.481 1.00 93.88 109 PRO A O 1
ATOM 886 N N . ILE A 1 110 ? 18.630 -4.729 -18.159 1.00 94.62 110 ILE A N 1
ATOM 887 C CA . ILE A 1 110 ? 18.565 -6.145 -18.521 1.00 94.62 110 ILE A CA 1
ATOM 888 C C . ILE A 1 110 ? 17.582 -6.298 -19.693 1.00 94.62 110 ILE A C 1
ATOM 890 O O . ILE A 1 110 ? 16.386 -6.033 -19.528 1.00 94.62 110 ILE A O 1
ATOM 894 N N . PRO A 1 111 ? 18.037 -6.739 -20.881 1.00 90.44 111 PRO A N 1
ATOM 895 C CA . PRO A 1 111 ? 17.158 -6.905 -22.032 1.00 90.44 111 PRO A CA 1
ATOM 896 C C . PRO A 1 111 ? 16.001 -7.867 -21.742 1.00 90.44 111 PRO A C 1
ATOM 898 O O . PRO A 1 111 ? 16.204 -8.955 -21.208 1.00 90.44 111 PRO A O 1
ATOM 901 N N . GLY A 1 112 ? 14.784 -7.467 -22.116 1.00 91.06 112 GLY A N 1
ATOM 902 C CA . GLY A 1 112 ? 13.571 -8.258 -21.891 1.00 91.06 112 GLY A CA 1
ATOM 903 C C . GLY A 1 112 ? 12.977 -8.148 -20.482 1.00 91.06 112 GLY A C 1
ATOM 904 O O . GLY A 1 112 ? 11.926 -8.735 -20.236 1.00 91.06 112 GLY A O 1
ATOM 905 N N . LEU A 1 113 ? 13.594 -7.379 -19.576 1.00 95.25 113 LEU A N 1
ATOM 906 C CA . LEU A 1 113 ? 13.058 -7.094 -18.246 1.00 95.25 113 LEU A CA 1
ATOM 907 C C . LEU A 1 113 ? 12.524 -5.655 -18.167 1.00 95.25 113 LEU A C 1
ATOM 909 O O . LEU A 1 113 ? 13.238 -4.691 -18.464 1.00 95.25 113 LEU A O 1
ATOM 913 N N . TYR A 1 114 ? 11.278 -5.523 -17.706 1.00 95.94 114 TYR A N 1
ATOM 914 C CA . TYR A 1 114 ? 10.543 -4.259 -17.623 1.00 95.94 114 TYR A CA 1
ATOM 915 C C . TYR A 1 114 ? 10.056 -3.988 -16.198 1.00 95.94 114 TYR A C 1
ATOM 917 O O . TYR A 1 114 ? 9.700 -4.908 -15.462 1.00 95.94 114 TYR A O 1
ATOM 925 N N . LEU A 1 115 ? 10.013 -2.713 -15.822 1.00 95.12 115 LEU A N 1
ATOM 926 C CA . LEU A 1 115 ? 9.478 -2.239 -14.549 1.00 95.12 115 LEU A CA 1
ATOM 927 C C . LEU A 1 115 ? 8.006 -1.876 -14.688 1.00 95.12 115 LEU A C 1
ATOM 929 O O . LEU A 1 115 ? 7.585 -1.303 -15.690 1.00 95.12 115 LEU A O 1
ATOM 933 N N . CYS A 1 116 ? 7.233 -2.159 -13.646 1.00 93.94 116 CYS A N 1
ATOM 934 C CA . CYS A 1 116 ? 5.854 -1.711 -13.514 1.00 93.94 116 CYS A CA 1
ATOM 935 C C . CYS A 1 116 ? 5.476 -1.565 -12.033 1.00 93.94 116 CYS A C 1
ATOM 937 O O . CYS A 1 116 ? 6.252 -1.901 -11.137 1.00 93.94 116 CYS A O 1
ATOM 939 N N . GLY A 1 117 ? 4.265 -1.075 -11.783 1.00 92.50 117 GLY A N 1
ATOM 940 C CA . GLY A 1 117 ? 3.704 -0.893 -10.450 1.00 92.50 117 GLY A CA 1
ATOM 941 C C . GLY A 1 117 ? 3.862 0.530 -9.917 1.00 92.50 117 GLY A C 1
ATOM 942 O O . GLY A 1 117 ? 4.202 1.460 -10.648 1.00 92.50 117 GLY A O 1
ATOM 943 N N . ALA A 1 118 ? 3.603 0.698 -8.619 1.00 92.50 118 ALA A N 1
ATOM 944 C CA . ALA A 1 118 ? 3.554 2.004 -7.956 1.00 92.50 118 ALA A CA 1
ATOM 945 C C . ALA A 1 118 ? 4.889 2.779 -7.985 1.00 92.50 118 ALA A C 1
ATOM 947 O O . ALA A 1 118 ? 4.905 4.009 -7.884 1.00 92.50 118 ALA A O 1
ATOM 948 N N . SER A 1 119 ? 6.008 2.072 -8.177 1.00 91.69 119 SER A N 1
ATOM 949 C CA . SER A 1 119 ? 7.349 2.654 -8.315 1.00 91.69 119 SER A CA 1
ATOM 950 C C . SER A 1 119 ? 7.602 3.342 -9.655 1.00 91.69 119 SER A C 1
ATOM 952 O O . SER A 1 119 ? 8.655 3.942 -9.803 1.00 91.69 119 SER A O 1
ATOM 954 N N . THR A 1 120 ? 6.715 3.244 -10.645 1.00 94.19 120 THR A N 1
ATOM 955 C CA . THR A 1 120 ? 6.901 3.895 -11.953 1.00 94.19 120 THR A CA 1
ATOM 956 C C . THR A 1 120 ? 5.856 4.981 -12.159 1.00 94.19 120 THR A C 1
ATOM 958 O O . THR A 1 120 ? 4.825 4.996 -11.486 1.00 94.19 120 THR A O 1
ATOM 961 N N . HIS A 1 121 ? 6.071 5.870 -13.130 1.00 92.06 121 HIS A N 1
ATOM 962 C CA . HIS A 1 121 ? 5.000 6.738 -13.622 1.00 92.06 121 HIS A CA 1
ATOM 963 C C . HIS A 1 121 ? 3.755 5.899 -13.993 1.00 92.06 121 HIS A C 1
ATOM 965 O O . HIS A 1 121 ? 3.911 4.763 -14.458 1.00 92.06 121 HIS A O 1
ATOM 971 N N . PRO A 1 122 ? 2.519 6.394 -13.790 1.00 89.94 122 PRO A N 1
ATOM 972 C CA . PRO A 1 122 ? 2.101 7.662 -13.158 1.00 89.94 122 PRO A CA 1
ATOM 973 C C . PRO A 1 122 ? 2.194 7.763 -11.630 1.00 89.94 122 PRO A C 1
ATOM 975 O O . PRO A 1 122 ? 1.945 8.835 -11.087 1.00 89.94 122 PRO A O 1
ATOM 978 N N . GLY A 1 123 ? 2.599 6.702 -10.940 1.00 88.50 123 GLY A N 1
ATOM 979 C CA . GLY A 1 123 ? 2.709 6.655 -9.486 1.00 88.50 123 GLY A CA 1
ATOM 980 C C . GLY A 1 123 ? 1.869 5.533 -8.888 1.00 88.50 123 GLY A C 1
ATOM 981 O O . GLY A 1 123 ? 1.356 4.665 -9.598 1.00 88.50 123 GLY A O 1
ATOM 982 N N . GLY A 1 124 ? 1.754 5.542 -7.562 1.00 84.88 124 GLY A N 1
ATOM 983 C CA . GLY A 1 124 ? 0.967 4.551 -6.834 1.00 84.88 124 GLY A CA 1
ATOM 984 C C . GLY A 1 124 ? -0.544 4.691 -7.022 1.00 84.88 124 GLY A C 1
ATOM 985 O O . GLY A 1 124 ? -1.049 5.696 -7.520 1.00 84.88 124 GLY A O 1
ATOM 986 N N . GLY A 1 125 ? -1.262 3.647 -6.613 1.00 85.00 125 GLY A N 1
ATOM 987 C CA . GLY A 1 125 ? -2.699 3.487 -6.830 1.00 85.00 125 GLY A CA 1
ATOM 988 C C . GLY A 1 125 ? -3.027 2.314 -7.755 1.00 85.00 125 GLY A C 1
ATOM 989 O O . GLY A 1 125 ? -2.163 1.751 -8.427 1.00 85.00 125 GLY A O 1
ATOM 990 N N . VAL A 1 126 ? -4.303 1.928 -7.784 1.00 86.94 126 VAL A N 1
ATOM 991 C CA . VAL A 1 126 ? -4.781 0.734 -8.502 1.00 86.94 126 VAL A CA 1
ATOM 992 C C . VAL A 1 126 ? -5.654 1.153 -9.684 1.00 86.94 126 VAL A C 1
ATOM 994 O O . VAL A 1 126 ? -6.875 1.065 -9.639 1.00 86.94 126 VAL A O 1
ATOM 997 N N . PHE A 1 127 ? -5.020 1.655 -10.743 1.00 90.19 127 PHE A N 1
ATOM 998 C CA . PHE A 1 127 ? -5.710 2.124 -11.958 1.00 90.19 127 PHE A CA 1
ATOM 999 C C . PHE A 1 127 ? -5.046 1.647 -13.259 1.00 90.19 127 PHE A C 1
ATOM 1001 O O . PHE A 1 127 ? -5.280 2.197 -14.332 1.00 90.19 127 PHE A O 1
ATOM 1008 N N . ALA A 1 128 ? -4.201 0.615 -13.162 1.00 93.00 128 ALA A N 1
ATOM 1009 C CA . ALA A 1 128 ? -3.588 -0.130 -14.269 1.00 93.00 128 ALA A CA 1
ATOM 1010 C C . ALA A 1 12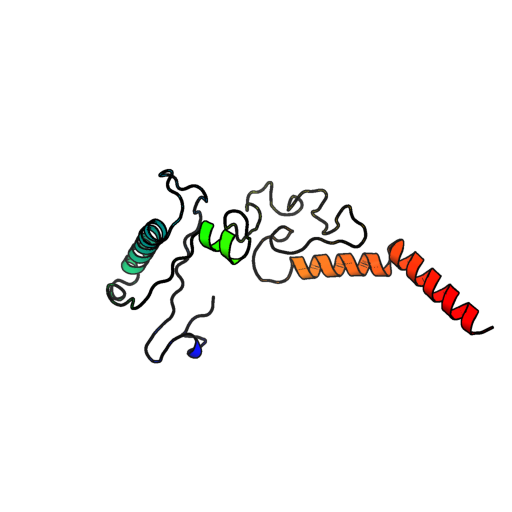8 ? -2.690 0.654 -15.255 1.00 93.00 128 ALA A C 1
ATOM 1012 O O . ALA A 1 128 ? -2.071 0.035 -16.118 1.00 93.00 128 ALA A O 1
ATOM 1013 N N . ALA A 1 129 ? -2.549 1.977 -15.134 1.00 93.44 129 ALA A N 1
ATOM 1014 C CA . ALA A 1 129 ? -1.825 2.793 -16.113 1.00 93.44 129 ALA A CA 1
ATOM 1015 C C . ALA A 1 129 ? -0.336 2.430 -16.255 1.00 93.44 129 ALA A C 1
ATOM 1017 O O . ALA A 1 129 ? 0.159 2.323 -17.380 1.00 93.44 129 ALA A O 1
ATOM 1018 N N . SER A 1 130 ? 0.365 2.198 -15.138 1.00 94.19 130 SER A N 1
ATOM 1019 C CA . SER A 1 130 ? 1.765 1.745 -15.153 1.00 94.19 130 SER A CA 1
ATOM 1020 C C . SER A 1 130 ? 1.892 0.382 -15.846 1.00 94.19 130 SER A C 1
ATOM 1022 O O . SER A 1 130 ? 2.651 0.242 -16.803 1.00 94.19 130 SER A O 1
ATOM 1024 N N . GLY A 1 131 ? 1.076 -0.598 -15.437 1.00 95.50 131 GLY A N 1
ATOM 1025 C CA . GLY A 1 131 ? 1.075 -1.936 -16.035 1.00 95.50 131 GLY A CA 1
ATOM 1026 C C . GLY A 1 131 ? 0.778 -1.911 -17.537 1.00 95.50 131 GLY A C 1
ATOM 1027 O O . GLY A 1 131 ? 1.491 -2.539 -18.316 1.00 95.50 131 GLY A O 1
ATOM 1028 N N . ARG A 1 132 ? -0.207 -1.112 -17.967 1.00 96.00 132 ARG A N 1
ATOM 1029 C CA . ARG A 1 132 ? -0.513 -0.896 -19.390 1.00 96.00 132 ARG A CA 1
ATOM 1030 C C . ARG A 1 132 ? 0.689 -0.330 -20.150 1.00 96.00 132 ARG A C 1
ATOM 1032 O O . ARG A 1 132 ? 0.995 -0.797 -21.243 1.00 96.00 132 ARG A O 1
ATOM 1039 N N . SER A 1 133 ? 1.352 0.680 -19.597 1.00 95.38 133 SER A N 1
ATOM 1040 C CA . SER A 1 133 ? 2.474 1.357 -20.260 1.00 95.38 133 SER A CA 1
ATOM 1041 C C . SER A 1 133 ? 3.708 0.459 -20.361 1.00 95.38 133 SER A C 1
ATOM 1043 O O . SER A 1 133 ? 4.327 0.389 -21.424 1.00 95.38 133 SER A O 1
ATOM 1045 N N . ALA A 1 134 ? 4.010 -0.301 -19.306 1.00 96.25 134 ALA A N 1
ATOM 1046 C CA . ALA A 1 134 ? 5.059 -1.314 -19.322 1.00 96.25 134 ALA A CA 1
ATOM 1047 C C . ALA A 1 134 ? 4.773 -2.403 -20.370 1.00 96.25 134 ALA A C 1
ATOM 1049 O O . ALA A 1 134 ? 5.650 -2.737 -21.163 1.00 96.25 134 ALA A O 1
ATOM 1050 N N . ALA A 1 135 ? 3.530 -2.895 -20.446 1.00 96.56 135 ALA A N 1
ATOM 1051 C CA . ALA A 1 135 ? 3.135 -3.909 -21.423 1.00 96.56 135 ALA A CA 1
ATOM 1052 C C . ALA A 1 135 ? 3.269 -3.417 -22.875 1.00 96.56 135 ALA A C 1
ATOM 1054 O O . ALA A 1 135 ? 3.832 -4.120 -23.709 1.00 96.56 135 ALA A O 1
ATOM 1055 N N . LEU A 1 136 ? 2.810 -2.197 -23.181 1.00 95.94 136 LEU A N 1
ATOM 1056 C CA . LEU A 1 136 ? 2.991 -1.587 -24.507 1.00 95.94 136 LEU A CA 1
ATOM 1057 C C . LEU A 1 136 ? 4.473 -1.437 -24.868 1.00 95.94 136 LEU A C 1
ATOM 1059 O O . LEU A 1 136 ? 4.866 -1.696 -26.003 1.00 95.94 136 LEU A O 1
ATOM 1063 N N . THR A 1 137 ? 5.295 -1.059 -23.888 1.00 95.06 137 THR A N 1
ATOM 1064 C CA . THR A 1 137 ? 6.746 -0.931 -24.057 1.00 95.06 137 THR A CA 1
ATOM 1065 C C . THR A 1 137 ? 7.386 -2.281 -24.386 1.00 95.06 137 THR A C 1
ATOM 1067 O O . THR A 1 137 ? 8.179 -2.373 -25.323 1.00 95.06 137 THR A O 1
ATOM 1070 N N . ALA A 1 138 ? 6.993 -3.339 -23.674 1.00 95.25 138 ALA A N 1
ATOM 1071 C CA . ALA A 1 138 ? 7.458 -4.694 -23.939 1.00 95.25 138 ALA A CA 1
ATOM 1072 C C . ALA A 1 138 ? 7.023 -5.204 -25.322 1.00 95.25 138 ALA A C 1
ATOM 1074 O O . ALA A 1 138 ? 7.845 -5.731 -26.068 1.00 95.25 138 ALA A O 1
ATOM 1075 N N . MET A 1 139 ? 5.757 -5.006 -25.704 1.00 94.56 139 MET A N 1
ATOM 1076 C CA . MET A 1 139 ? 5.253 -5.418 -27.022 1.00 94.56 139 MET A CA 1
ATOM 1077 C C . MET A 1 139 ? 5.995 -4.717 -28.162 1.00 94.56 139 MET A C 1
ATOM 1079 O O . MET A 1 139 ? 6.418 -5.375 -29.110 1.00 94.56 139 MET A O 1
ATOM 1083 N N . HIS A 1 140 ? 6.238 -3.411 -28.037 1.00 92.06 140 HIS A N 1
ATOM 1084 C CA . HIS A 1 140 ? 7.002 -2.658 -29.030 1.00 92.06 140 HIS A CA 1
ATOM 1085 C C . HIS A 1 140 ? 8.408 -3.246 -29.254 1.00 92.06 140 HIS A C 1
ATOM 1087 O O . HIS A 1 140 ? 8.853 -3.405 -30.393 1.00 92.06 140 HIS A O 1
ATOM 1093 N N . ASP A 1 141 ? 9.111 -3.615 -28.183 1.00 91.38 141 ASP A N 1
ATOM 1094 C CA . ASP A 1 141 ? 10.456 -4.190 -28.284 1.00 91.38 141 ASP A CA 1
ATOM 1095 C C . ASP A 1 141 ? 10.446 -5.621 -28.842 1.00 91.38 141 ASP A C 1
ATOM 1097 O O . ASP A 1 141 ? 11.354 -6.004 -29.586 1.00 91.38 141 ASP A O 1
ATOM 1101 N N . LEU A 1 142 ? 9.407 -6.403 -28.538 1.00 87.31 142 LEU A N 1
ATOM 1102 C CA . LEU A 1 142 ? 9.202 -7.735 -29.112 1.00 87.31 142 LEU A CA 1
ATOM 1103 C C . LEU A 1 142 ? 8.892 -7.683 -30.613 1.00 87.31 142 LEU A C 1
ATOM 1105 O O . LEU A 1 142 ? 9.280 -8.588 -31.354 1.00 87.31 142 LEU A O 1
ATOM 1109 N N . GLU A 1 143 ? 8.200 -6.645 -31.077 1.00 82.19 143 GLU A N 1
ATOM 1110 C CA . GLU A 1 143 ? 7.801 -6.507 -32.478 1.00 82.19 143 GLU A CA 1
ATOM 1111 C C . GLU A 1 143 ? 8.880 -5.855 -33.351 1.00 82.19 143 GLU A C 1
ATOM 1113 O O . GLU A 1 143 ? 9.084 -6.301 -34.491 1.00 82.19 143 GLU A O 1
ATOM 1118 N N . GLY A 1 144 ? 9.565 -4.832 -32.822 1.00 72.62 144 GLY A N 1
ATOM 1119 C CA . GLY A 1 144 ? 10.488 -3.961 -33.561 1.00 72.62 144 GLY A CA 1
ATOM 1120 C C . GLY A 1 144 ? 11.951 -3.969 -33.096 1.00 72.62 144 GLY A C 1
ATOM 1121 O O . GLY A 1 144 ? 12.819 -3.472 -33.822 1.00 72.62 144 GLY A O 1
ATOM 1122 N N . GLY A 1 145 ? 12.257 -4.535 -31.925 1.00 68.88 145 GLY A N 1
ATOM 1123 C CA . GLY A 1 145 ? 13.604 -4.555 -31.349 1.00 68.88 145 GLY A CA 1
ATOM 1124 C C . GLY A 1 145 ? 14.551 -5.567 -32.001 1.00 68.88 145 GLY A C 1
ATOM 1125 O O . GLY A 1 145 ? 14.141 -6.430 -32.778 1.00 68.88 145 GLY A O 1
ATOM 1126 N N . LEU A 1 146 ? 15.844 -5.485 -31.662 1.00 65.75 146 LEU A N 1
ATOM 1127 C CA . LEU A 1 146 ? 16.872 -6.411 -32.161 1.00 65.75 146 LEU A CA 1
ATOM 1128 C C . LEU A 1 146 ? 16.518 -7.872 -31.839 1.00 65.75 146 LEU A C 1
ATOM 1130 O O . LEU A 1 146 ? 16.680 -8.742 -32.686 1.00 65.75 146 LEU A O 1
ATOM 1134 N N . TYR A 1 147 ? 15.960 -8.112 -30.647 1.00 67.31 147 TYR A N 1
ATOM 1135 C CA . TYR A 1 147 ? 15.443 -9.416 -30.231 1.00 67.31 147 TYR A CA 1
ATOM 1136 C C . TYR A 1 147 ? 14.265 -9.872 -31.098 1.00 67.31 147 TYR A C 1
ATOM 1138 O O . TYR A 1 147 ? 14.275 -10.989 -31.603 1.00 67.31 147 TYR A O 1
ATOM 1146 N N . GLY A 1 148 ? 13.283 -8.998 -31.341 1.00 70.19 148 GLY A N 1
ATOM 1147 C CA . GLY A 1 148 ? 12.154 -9.290 -32.227 1.00 70.19 148 GLY A CA 1
ATOM 1148 C C . GLY A 1 148 ? 12.591 -9.627 -33.653 1.00 70.19 148 GLY A C 1
ATOM 1149 O O . GLY A 1 148 ? 12.107 -10.589 -34.247 1.00 70.19 148 GLY A O 1
ATOM 1150 N N . LYS A 1 149 ? 13.563 -8.876 -34.183 1.00 72.69 149 LYS A N 1
ATOM 1151 C CA . LYS A 1 149 ? 14.160 -9.111 -35.505 1.00 72.69 149 LYS A CA 1
ATOM 1152 C C . LYS A 1 149 ? 14.954 -10.417 -35.549 1.00 72.69 149 LYS A C 1
ATOM 1154 O O . LYS A 1 149 ? 14.767 -11.194 -36.480 1.00 72.69 149 LYS A O 1
ATOM 1159 N N . ALA A 1 150 ? 15.784 -10.687 -34.541 1.00 74.06 150 ALA A N 1
ATOM 1160 C CA . ALA A 1 150 ? 16.555 -11.923 -34.435 1.00 74.06 150 ALA A CA 1
ATOM 1161 C C . ALA A 1 150 ? 15.647 -13.154 -34.284 1.00 74.06 150 ALA A C 1
ATOM 1163 O O . ALA A 1 150 ? 15.854 -14.147 -34.973 1.00 74.06 150 ALA A O 1
ATOM 1164 N N . ARG A 1 151 ? 14.597 -13.073 -33.456 1.00 75.19 151 ARG A N 1
ATOM 1165 C CA . ARG A 1 151 ? 13.593 -14.134 -33.292 1.00 75.19 151 ARG A CA 1
ATOM 1166 C C . ARG A 1 151 ? 12.863 -14.420 -34.601 1.00 75.19 151 ARG A C 1
ATOM 1168 O O . ARG A 1 151 ? 12.837 -15.567 -35.029 1.00 75.19 151 ARG A O 1
ATOM 1175 N N . LYS A 1 152 ? 12.339 -13.386 -35.272 1.00 77.06 152 LYS A N 1
ATOM 1176 C CA . LYS A 1 152 ? 11.671 -13.528 -36.580 1.00 77.06 152 LYS A CA 1
ATOM 1177 C C . LYS A 1 152 ? 12.601 -14.131 -37.638 1.00 77.06 152 LYS A C 1
ATOM 1179 O O . LYS A 1 152 ? 12.165 -14.961 -38.429 1.00 77.06 152 LYS A O 1
ATOM 1184 N N . TRP A 1 153 ? 13.876 -13.738 -37.647 1.00 76.94 153 TRP A N 1
ATOM 1185 C CA . TRP A 1 153 ? 14.878 -14.309 -38.550 1.00 76.94 153 TRP A CA 1
ATOM 1186 C C . TRP A 1 153 ? 15.146 -15.793 -38.253 1.00 76.94 153 TRP A C 1
ATOM 1188 O O . TRP A 1 153 ? 15.119 -16.606 -39.175 1.00 76.94 153 TRP A O 1
ATOM 1198 N N . LEU A 1 154 ? 15.330 -16.163 -36.979 1.00 81.00 154 LEU A N 1
ATOM 1199 C CA . LEU A 1 154 ? 15.535 -17.553 -36.547 1.00 81.00 154 LEU A CA 1
ATOM 1200 C C . LEU A 1 154 ? 14.324 -18.445 -36.863 1.00 81.00 154 LEU A C 1
ATOM 1202 O O . LEU A 1 154 ? 14.489 -19.539 -37.399 1.00 81.00 154 LEU A O 1
ATOM 1206 N N . GLU A 1 155 ? 13.109 -17.974 -36.581 1.00 82.31 155 GLU A N 1
ATOM 1207 C CA . GLU A 1 155 ? 11.861 -18.680 -36.908 1.00 82.31 155 GLU A CA 1
ATOM 1208 C C . GLU A 1 155 ? 11.706 -18.870 -38.427 1.00 82.31 155 GLU A C 1
ATOM 1210 O O . GLU A 1 155 ? 11.347 -19.955 -38.892 1.00 82.31 155 GLU A O 1
ATOM 1215 N N . GLY A 1 156 ? 12.058 -17.848 -39.216 1.00 83.25 156 GLY A N 1
ATOM 1216 C CA . GLY A 1 156 ? 12.107 -17.929 -40.676 1.00 83.25 156 GLY A CA 1
ATOM 1217 C C . GLY A 1 156 ? 13.094 -18.989 -41.175 1.00 83.25 156 GLY A C 1
ATOM 1218 O O . GLY A 1 156 ? 12.714 -19.838 -41.983 1.00 83.25 156 GLY A O 1
ATOM 1219 N N . ALA A 1 157 ? 14.321 -18.993 -40.647 1.00 80.00 157 ALA A N 1
ATOM 1220 C CA . ALA A 1 157 ? 15.367 -19.947 -41.012 1.00 80.00 157 ALA A CA 1
ATOM 1221 C C . ALA A 1 157 ? 14.962 -21.403 -40.708 1.00 80.00 157 ALA A C 1
ATOM 1223 O O . ALA A 1 157 ? 15.064 -22.264 -41.583 1.00 80.00 157 ALA A O 1
ATOM 1224 N N . LEU A 1 158 ? 14.410 -21.673 -39.521 1.00 75.75 158 LEU A N 1
ATOM 1225 C CA . LEU A 1 158 ? 13.956 -23.013 -39.121 1.00 75.75 158 LEU A CA 1
ATOM 1226 C C . LEU A 1 158 ? 12.750 -23.507 -39.941 1.00 75.75 158 LEU A C 1
ATOM 1228 O O . LEU A 1 158 ? 12.667 -24.683 -40.284 1.00 75.75 158 LEU A O 1
ATOM 1232 N N . SER A 1 159 ? 11.833 -22.614 -40.324 1.00 73.75 159 SER A N 1
ATOM 1233 C CA . SER A 1 159 ? 10.689 -22.970 -41.181 1.00 73.75 159 SER A CA 1
ATOM 1234 C C . SER A 1 159 ? 11.070 -23.252 -42.644 1.00 73.75 159 SER A C 1
ATOM 1236 O O . SER A 1 159 ? 10.268 -23.804 -43.405 1.00 73.75 159 SER A O 1
ATOM 1238 N N . SER A 1 160 ? 12.263 -22.820 -43.065 1.00 63.81 160 SER A N 1
ATOM 1239 C CA . SER A 1 160 ? 12.785 -23.032 -44.417 1.00 63.81 160 SER A CA 1
ATOM 1240 C C . SER A 1 160 ? 13.548 -24.353 -44.549 1.00 63.81 160 SER A C 1
ATOM 1242 O O . SER A 1 160 ? 13.446 -24.993 -45.590 1.00 63.81 160 SER A O 1
ATOM 1244 N N . SER A 1 161 ? 14.217 -24.822 -43.486 1.00 59.47 161 SER A N 1
ATOM 1245 C CA . SER A 1 161 ? 14.925 -26.111 -43.492 1.00 59.47 161 SER A CA 1
ATOM 1246 C C . SER A 1 161 ? 14.001 -27.325 -43.351 1.00 59.47 161 SER A C 1
ATOM 1248 O O . SER A 1 161 ? 14.366 -28.409 -43.782 1.00 59.47 161 SER A O 1
ATOM 1250 N N . ALA A 1 162 ? 12.795 -27.158 -42.798 1.00 57.94 162 ALA A N 1
ATOM 1251 C CA . ALA A 1 162 ? 11.797 -28.229 -42.668 1.00 57.94 162 ALA A CA 1
ATOM 1252 C C . ALA A 1 162 ? 10.979 -28.498 -43.953 1.00 57.94 162 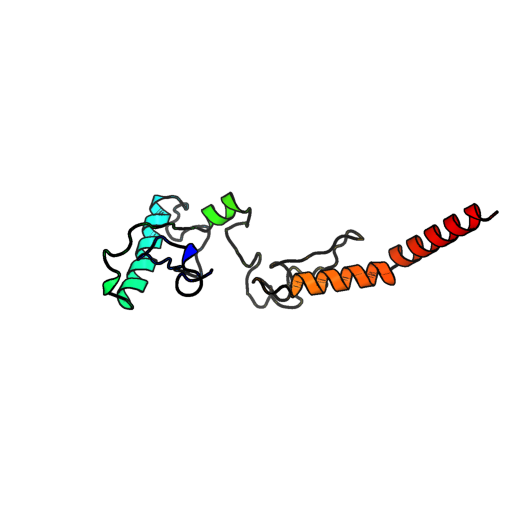ALA A C 1
ATOM 1254 O O . ALA A 1 162 ? 10.110 -29.367 -43.957 1.00 57.94 162 ALA A O 1
ATOM 1255 N N . ARG A 1 163 ? 11.209 -27.727 -45.025 1.00 55.31 163 ARG A N 1
ATOM 1256 C CA . ARG A 1 163 ? 10.531 -27.854 -46.332 1.00 55.31 163 ARG A CA 1
ATOM 1257 C C . ARG A 1 163 ? 11.462 -28.336 -47.457 1.00 55.31 163 ARG A C 1
ATOM 1259 O O . ARG A 1 163 ? 11.067 -28.260 -48.619 1.00 55.31 163 ARG A O 1
ATOM 1266 N N . GLY A 1 164 ? 12.671 -28.782 -47.113 1.00 47.88 164 GLY A N 1
ATOM 1267 C CA . GLY A 1 164 ? 13.663 -29.355 -48.030 1.00 47.88 164 GLY A CA 1
ATOM 1268 C C . GLY A 1 164 ? 13.769 -30.862 -47.889 1.00 47.88 164 GLY A C 1
ATOM 1269 O O . GLY A 1 164 ? 13.653 -31.341 -46.740 1.00 47.88 164 GLY A O 1
#

Sequence (164 aa):
MTFTKLDSSLAPAGKHLIYLWGQYYPFVRSDGRVWDADTELEEGAKLEEVLYRYAPNMRGAIDARFTQSPLDIQNRIGLRQGNVMHLEMSLDQMFTLRPLPELSAYRTPIPGLYLCGASTHPGGGVFAASGRSAALTAMHDLEGGLYGKARKWLEGALSSSARG

Radius of gyration: 24.08 Å; Cα contacts (8 Å, |Δi|>4): 160; cha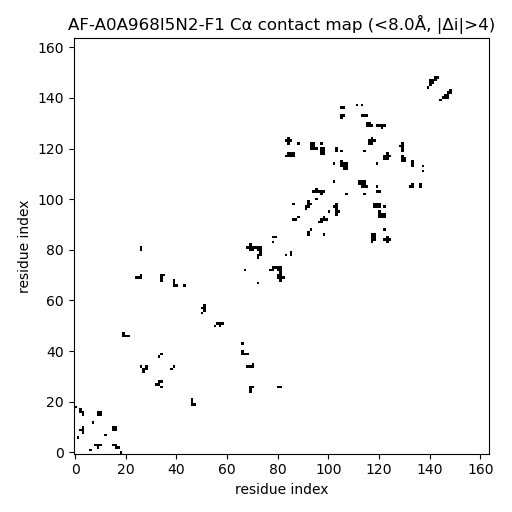ins: 1; bounding box: 46×46×70 Å